Protein AF-A0AA88UQG7-F1 (afdb_monomer_lite)

InterPro domains:
  IPR001932 PPM-type phosphatase-like domain [PF00481] (31-96)
  IPR001932 PPM-type phosphatase-like domain [PS51746] (1-121)
  IPR015655 Protein phosphatase 2C [PTHR13832] (31-98)
  IPR036457 PPM-type phosphatase-like domain superfamily [G3DSA:3.60.40.10] (30-107)
  IPR036457 PPM-type phosphatase-like domain superfamily [SSF81606] (28-99)

Foldseek 3Di:
DVVVVVVVVVLVVVQVVLVVVLVVVDPQCVVVVWDWDQAPHHIAIVNPHRHQEDPPPPVCCSRHHPDDDDDDDDDDPPPDDDDDADVVDVVPDDPVRVVVCVVVPVDDDHDDDVDDPDDDD

Radius of gyration: 17.62 Å; chains: 1; bounding box: 48×28×44 Å

pLDDT: mean 70.72, std 15.0, range [25.11, 89.56]

Structure (mmCIF, N/CA/C/O backbone):
data_AF-A0AA88UQG7-F1
#
_entry.id   AF-A0AA88UQG7-F1
#
loop_
_atom_site.group_PDB
_atom_site.id
_atom_site.type_symbol
_atom_site.label_atom_id
_atom_site.label_alt_id
_atom_site.label_comp_id
_atom_site.label_asym_id
_atom_site.label_entity_id
_atom_site.label_seq_id
_atom_site.pdbx_PDB_ins_code
_atom_site.Cartn_x
_atom_site.Cartn_y
_atom_site.Cartn_z
_atom_site.occupancy
_atom_site.B_iso_or_equiv
_atom_site.auth_seq_id
_atom_site.auth_comp_id
_atom_site.auth_asym_id
_atom_site.auth_atom_id
_atom_site.pdbx_PDB_model_num
ATOM 1 N N . MET A 1 1 ? 20.282 -3.056 22.614 1.00 58.06 1 MET A N 1
ATOM 2 C CA . MET A 1 1 ? 20.825 -3.960 21.571 1.00 58.06 1 MET A CA 1
ATOM 3 C C . MET A 1 1 ? 19.717 -4.805 20.952 1.00 58.06 1 MET A C 1
ATOM 5 O O . MET A 1 1 ? 19.562 -4.736 19.743 1.00 58.06 1 MET A O 1
ATOM 9 N N . PHE A 1 2 ? 18.902 -5.490 21.764 1.00 59.22 2 PHE A N 1
ATOM 10 C CA . PHE A 1 2 ? 17.748 -6.289 21.316 1.00 59.22 2 PHE A CA 1
ATOM 11 C C . PHE A 1 2 ? 16.683 -5.500 20.535 1.00 59.22 2 PHE A C 1
ATOM 13 O O . PHE A 1 2 ? 16.431 -5.838 19.386 1.00 59.22 2 PHE A O 1
ATOM 20 N N . GLN A 1 3 ? 16.208 -4.360 21.051 1.00 53.22 3 GLN A N 1
ATOM 21 C CA . GLN A 1 3 ? 15.236 -3.511 20.334 1.00 53.22 3 GLN A CA 1
ATOM 22 C C . GLN A 1 3 ? 15.715 -3.067 18.938 1.00 53.22 3 GLN A C 1
ATOM 24 O O . GLN A 1 3 ? 14.949 -2.958 17.989 1.00 53.22 3 GLN A O 1
ATOM 29 N N . LYS A 1 4 ? 17.025 -2.833 18.786 1.00 53.72 4 LYS A N 1
ATOM 30 C CA . LYS A 1 4 ? 17.623 -2.420 17.509 1.00 53.72 4 LYS A CA 1
ATOM 31 C C . LYS A 1 4 ? 17.674 -3.571 16.497 1.00 53.72 4 LYS A C 1
ATOM 33 O O . LYS A 1 4 ? 17.688 -3.317 15.300 1.00 53.72 4 LYS A O 1
ATOM 38 N N . LEU A 1 5 ? 17.749 -4.817 16.964 1.00 56.50 5 LEU A N 1
ATOM 39 C CA . LEU A 1 5 ? 17.700 -6.015 16.124 1.00 56.50 5 LEU A CA 1
ATOM 40 C C . LEU A 1 5 ? 16.264 -6.329 15.700 1.00 56.50 5 LEU A C 1
ATOM 42 O O . LEU A 1 5 ? 16.044 -6.603 14.526 1.00 56.50 5 LEU A O 1
ATOM 46 N N . GLU A 1 6 ? 15.300 -6.200 16.609 1.00 64.69 6 GLU A N 1
ATOM 47 C CA . GLU A 1 6 ? 13.872 -6.365 16.305 1.00 64.69 6 GLU A CA 1
ATOM 48 C C . GLU A 1 6 ? 13.401 -5.362 15.249 1.00 64.69 6 GLU A C 1
ATOM 50 O O . GLU A 1 6 ? 12.893 -5.773 14.211 1.00 64.69 6 GLU A O 1
ATOM 55 N N . ASN A 1 7 ? 13.714 -4.072 15.416 1.00 59.62 7 ASN A N 1
ATOM 56 C CA . ASN A 1 7 ? 13.366 -3.047 14.425 1.00 59.62 7 ASN A CA 1
ATOM 57 C C . ASN A 1 7 ? 14.029 -3.303 13.054 1.00 59.62 7 ASN A C 1
ATOM 59 O O . ASN A 1 7 ? 13.495 -2.936 12.009 1.00 59.62 7 ASN A O 1
ATOM 63 N N . ARG A 1 8 ? 15.217 -3.929 13.026 1.00 61.16 8 ARG A N 1
ATOM 64 C CA . ARG A 1 8 ? 15.878 -4.312 11.766 1.00 61.16 8 ARG A CA 1
ATOM 65 C C . ARG A 1 8 ? 15.179 -5.483 11.087 1.00 61.16 8 ARG A C 1
ATOM 67 O O . ARG A 1 8 ? 15.079 -5.477 9.866 1.00 61.16 8 ARG A O 1
ATOM 74 N N . LEU A 1 9 ? 14.727 -6.467 11.857 1.00 64.94 9 LEU A N 1
ATOM 75 C CA . LEU A 1 9 ? 13.994 -7.617 11.335 1.00 64.94 9 LEU A CA 1
ATOM 76 C C . LEU A 1 9 ? 12.608 -7.207 10.826 1.00 64.94 9 LEU A C 1
ATOM 78 O O . LEU A 1 9 ? 12.238 -7.620 9.732 1.00 64.94 9 LEU A O 1
ATOM 82 N N . GLU A 1 10 ? 11.895 -6.336 11.549 1.00 64.88 10 GLU A N 1
ATOM 83 C CA . GLU A 1 10 ? 10.626 -5.755 11.083 1.00 64.88 10 GLU A CA 1
ATOM 84 C C . GLU A 1 10 ? 10.810 -4.980 9.770 1.00 64.88 10 GLU A C 1
ATOM 86 O O . GLU A 1 10 ? 10.031 -5.165 8.837 1.00 64.88 10 GLU A O 1
ATOM 91 N N . ASN A 1 11 ? 11.874 -4.180 9.641 1.00 66.81 11 ASN A N 1
ATOM 92 C CA . ASN A 1 11 ? 12.156 -3.457 8.398 1.00 66.81 11 ASN A CA 1
ATOM 93 C C . ASN A 1 11 ? 12.465 -4.384 7.217 1.00 66.81 11 ASN A C 1
ATOM 95 O O . ASN A 1 11 ? 11.993 -4.129 6.112 1.00 66.81 11 ASN A O 1
ATOM 99 N N . ILE A 1 12 ? 13.227 -5.459 7.435 1.00 71.69 12 ILE A N 1
ATOM 100 C CA . ILE A 1 12 ? 13.513 -6.448 6.384 1.00 71.69 12 ILE A CA 1
ATOM 101 C C . ILE A 1 12 ? 12.219 -7.148 5.964 1.00 71.69 12 ILE A C 1
ATOM 103 O O . ILE A 1 12 ? 11.908 -7.178 4.780 1.00 71.69 12 ILE A O 1
ATOM 107 N N . ALA A 1 13 ? 11.418 -7.619 6.922 1.00 70.50 13 ALA A N 1
ATOM 108 C CA . ALA A 1 13 ? 10.144 -8.270 6.633 1.00 70.50 13 ALA A CA 1
ATOM 109 C C . ALA A 1 13 ? 9.164 -7.336 5.901 1.00 70.50 13 ALA A C 1
ATOM 111 O O . ALA A 1 13 ? 8.489 -7.767 4.969 1.00 70.50 13 ALA A O 1
ATOM 112 N N . LYS A 1 14 ? 9.118 -6.047 6.268 1.00 64.50 14 LYS A N 1
ATOM 113 C CA . LYS A 1 14 ? 8.321 -5.026 5.570 1.00 64.50 14 LYS A CA 1
ATOM 114 C C . LYS A 1 14 ? 8.816 -4.825 4.136 1.00 64.50 14 LYS A C 1
ATOM 116 O O . LYS A 1 14 ? 8.006 -4.788 3.214 1.00 64.50 14 LYS A O 1
ATOM 121 N N . GLN A 1 15 ? 10.130 -4.738 3.927 1.00 66.81 15 GLN A N 1
ATOM 122 C CA . GLN A 1 15 ? 10.718 -4.597 2.592 1.00 66.81 15 GLN A CA 1
ATOM 123 C C . GLN A 1 15 ? 10.497 -5.832 1.714 1.00 66.81 15 GLN A C 1
ATOM 125 O O . GLN A 1 15 ? 10.186 -5.682 0.533 1.00 66.81 15 GLN A O 1
ATOM 130 N N . ASP A 1 16 ? 10.600 -7.030 2.282 1.00 69.44 16 ASP A N 1
ATOM 131 C CA . ASP A 1 16 ? 10.330 -8.279 1.575 1.00 69.44 16 ASP A CA 1
ATOM 132 C C . ASP A 1 16 ? 8.841 -8.419 1.257 1.00 69.44 16 ASP A C 1
ATOM 134 O O . ASP A 1 16 ? 8.495 -8.774 0.138 1.00 69.44 16 ASP A O 1
ATOM 138 N N . ALA A 1 17 ? 7.940 -8.045 2.169 1.00 65.69 17 ALA A N 1
ATOM 139 C CA . ALA A 1 17 ? 6.503 -8.032 1.898 1.00 65.69 17 ALA A CA 1
ATOM 140 C C . ALA A 1 17 ? 6.131 -7.046 0.780 1.00 65.69 17 ALA A C 1
ATOM 142 O O . ALA A 1 17 ? 5.285 -7.360 -0.053 1.00 65.69 17 ALA A O 1
ATOM 143 N N . ILE A 1 18 ? 6.781 -5.879 0.726 1.00 64.56 18 ILE A N 1
ATOM 144 C CA . ILE A 1 18 ? 6.619 -4.904 -0.359 1.00 64.56 18 ILE A CA 1
ATOM 145 C C . ILE A 1 18 ? 7.103 -5.504 -1.683 1.00 64.56 18 ILE A C 1
ATOM 147 O O . ILE A 1 18 ? 6.378 -5.475 -2.676 1.00 64.56 18 ILE A O 1
ATOM 151 N N . ARG A 1 19 ? 8.302 -6.098 -1.697 1.00 68.12 19 ARG A N 1
ATOM 152 C CA . ARG A 1 19 ? 8.855 -6.787 -2.870 1.00 68.12 19 ARG 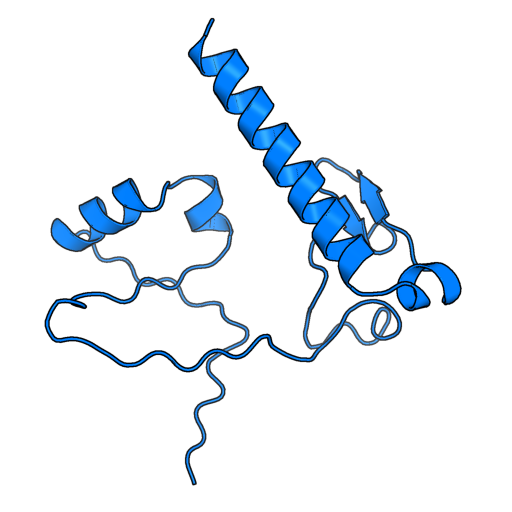A CA 1
ATOM 153 C C . ARG A 1 19 ? 7.936 -7.910 -3.350 1.00 68.12 19 ARG A C 1
ATOM 155 O O . ARG A 1 19 ? 7.636 -7.985 -4.536 1.00 68.12 19 ARG A O 1
ATOM 162 N N . GLU A 1 20 ? 7.461 -8.749 -2.442 1.00 69.12 20 GLU A N 1
ATOM 163 C CA . GLU A 1 20 ? 6.526 -9.823 -2.757 1.00 69.12 20 GLU A CA 1
ATOM 164 C C . GLU A 1 20 ? 5.177 -9.274 -3.213 1.00 69.12 20 GLU A C 1
ATOM 166 O O . GLU A 1 20 ? 4.593 -9.838 -4.123 1.00 69.12 20 GLU A O 1
ATOM 171 N N . ALA A 1 21 ? 4.682 -8.155 -2.681 1.00 64.94 21 ALA A N 1
ATOM 172 C CA . ALA A 1 21 ? 3.470 -7.519 -3.194 1.00 64.94 21 ALA A CA 1
ATOM 173 C C . ALA A 1 21 ? 3.644 -7.065 -4.654 1.00 64.94 21 ALA A C 1
ATOM 175 O O . ALA A 1 21 ? 2.750 -7.298 -5.468 1.00 64.94 21 ALA A O 1
ATOM 176 N N . TYR A 1 22 ? 4.801 -6.501 -5.019 1.00 66.81 22 TYR A N 1
ATOM 177 C CA . TYR A 1 22 ? 5.124 -6.191 -6.416 1.00 66.81 22 TYR A CA 1
ATOM 178 C C . TYR A 1 22 ? 5.170 -7.444 -7.296 1.00 66.81 22 TYR A C 1
ATOM 180 O O . TYR A 1 22 ? 4.581 -7.464 -8.371 1.00 66.81 22 TYR A O 1
ATOM 188 N N . LEU A 1 23 ? 5.825 -8.509 -6.827 1.00 65.12 23 LEU A N 1
ATOM 189 C CA . LEU A 1 23 ? 6.017 -9.745 -7.597 1.00 65.12 23 LEU A CA 1
ATOM 190 C C . LEU A 1 23 ? 4.761 -10.625 -7.665 1.00 65.12 23 LEU A C 1
ATOM 192 O O . LEU A 1 23 ? 4.539 -11.322 -8.652 1.00 65.12 23 LEU A O 1
ATOM 196 N N . LYS A 1 24 ? 3.915 -10.570 -6.636 1.00 61.72 24 LYS A N 1
ATOM 197 C CA . LYS A 1 24 ? 2.602 -11.220 -6.573 1.00 61.72 24 LYS A CA 1
ATOM 198 C C . LYS A 1 24 ? 1.615 -10.567 -7.531 1.00 61.72 24 LYS A C 1
ATOM 200 O O . LYS A 1 24 ? 0.634 -11.212 -7.891 1.00 61.72 24 LYS A O 1
ATOM 205 N N . THR A 1 25 ? 1.871 -9.317 -7.927 1.00 57.03 25 THR A N 1
ATOM 206 C CA . THR A 1 25 ? 0.967 -8.581 -8.806 1.00 57.03 25 THR A CA 1
ATOM 207 C C . THR A 1 25 ? 0.921 -9.185 -10.202 1.00 57.03 25 THR A C 1
ATOM 209 O O . THR A 1 25 ? -0.172 -9.189 -10.743 1.00 57.03 25 THR A O 1
ATOM 212 N N . ASP A 1 26 ? 1.985 -9.806 -10.743 1.00 58.94 26 ASP A N 1
ATOM 213 C CA . ASP A 1 26 ? 1.785 -10.737 -11.862 1.00 58.94 26 ASP A CA 1
ATOM 214 C C . ASP A 1 26 ? 3.036 -11.511 -12.322 1.00 58.94 26 ASP A C 1
ATOM 216 O O . ASP A 1 26 ? 4.135 -10.967 -12.419 1.00 58.94 26 ASP A O 1
ATOM 220 N N . LYS A 1 27 ? 2.858 -12.761 -12.777 1.00 62.41 27 LYS A N 1
ATOM 221 C CA . LYS A 1 27 ? 3.855 -13.380 -13.679 1.00 62.41 27 LYS A CA 1
ATOM 222 C C . LYS A 1 27 ? 3.951 -12.592 -14.990 1.00 62.41 27 LYS A C 1
ATOM 224 O O . LYS A 1 27 ? 4.999 -12.611 -15.627 1.00 62.41 27 LYS A O 1
ATOM 229 N N . GLU A 1 28 ? 2.876 -11.903 -15.371 1.00 64.62 28 GLU A N 1
ATOM 230 C CA . GLU A 1 28 ? 2.847 -10.942 -16.475 1.00 64.62 28 GLU A CA 1
ATOM 231 C C . GLU A 1 28 ? 3.720 -9.700 -16.222 1.00 64.62 28 GLU A C 1
ATOM 233 O O . GLU A 1 28 ? 4.373 -9.259 -17.158 1.00 64.62 28 GLU A O 1
ATOM 238 N N . PHE A 1 29 ? 3.872 -9.203 -14.984 1.00 75.38 29 PHE A N 1
ATOM 239 C CA . PHE A 1 29 ? 4.712 -8.038 -14.664 1.00 75.38 29 PHE A CA 1
ATOM 240 C C . PHE A 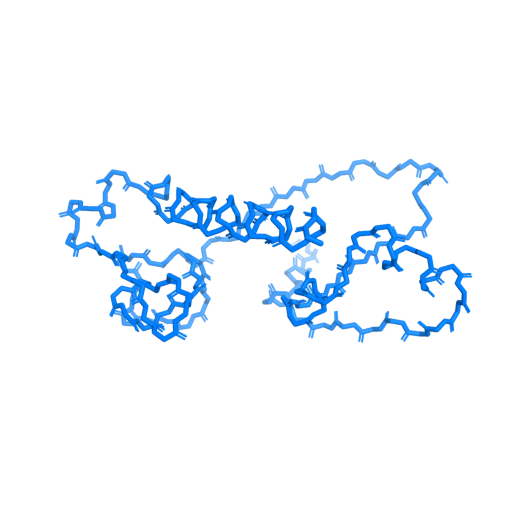1 29 ? 6.150 -8.270 -15.132 1.00 75.38 29 PHE A C 1
ATOM 242 O O . PHE A 1 29 ? 6.715 -7.458 -15.860 1.00 75.38 29 PHE A O 1
ATOM 249 N N . LEU A 1 30 ? 6.714 -9.433 -14.791 1.00 74.44 30 LEU A N 1
ATOM 250 C CA . LEU A 1 30 ? 8.055 -9.812 -15.237 1.00 74.44 30 LEU A CA 1
ATOM 251 C C . LEU A 1 30 ? 8.104 -10.125 -16.744 1.00 74.44 30 LEU A C 1
ATOM 253 O O . LEU A 1 30 ? 9.112 -9.838 -17.388 1.00 74.44 30 LEU A O 1
ATOM 257 N N . LYS A 1 31 ? 7.040 -10.691 -17.336 1.00 77.25 31 LYS A N 1
ATOM 258 C CA . LYS A 1 31 ? 6.981 -10.961 -18.789 1.00 77.25 31 LYS A CA 1
ATOM 259 C C . LYS A 1 31 ? 6.913 -9.686 -19.629 1.00 77.25 31 LYS A C 1
ATOM 261 O O . LYS A 1 31 ? 7.476 -9.660 -20.718 1.00 77.25 31 LYS A O 1
ATOM 266 N N . LEU A 1 32 ? 6.269 -8.640 -19.119 1.00 80.25 32 LEU A N 1
ATOM 267 C CA . LEU A 1 32 ? 6.175 -7.313 -19.730 1.00 80.25 32 LEU A CA 1
ATOM 268 C C . LEU A 1 32 ? 7.448 -6.475 -19.508 1.00 80.25 32 LEU A C 1
ATOM 270 O O . LEU A 1 32 ? 7.460 -5.284 -19.804 1.00 80.25 32 LEU A O 1
ATOM 274 N N . GLY A 1 33 ? 8.522 -7.070 -18.973 1.00 84.50 33 GLY A N 1
ATOM 275 C CA . GLY A 1 33 ? 9.794 -6.384 -18.725 1.00 84.50 33 GLY A CA 1
ATOM 276 C C . GLY A 1 33 ? 9.803 -5.503 -17.474 1.00 84.50 33 GLY A C 1
ATOM 277 O O . GLY A 1 33 ? 10.728 -4.709 -17.298 1.00 84.50 33 GLY A O 1
ATOM 278 N N . GLY A 1 34 ? 8.798 -5.650 -16.607 1.00 83.50 34 GLY A N 1
ATOM 279 C CA . GLY A 1 34 ? 8.720 -4.966 -15.326 1.00 83.50 34 GLY A CA 1
ATOM 280 C C . GLY A 1 34 ? 9.833 -5.405 -14.385 1.00 83.50 34 GLY A C 1
ATOM 281 O O . GLY A 1 34 ? 10.172 -6.588 -14.302 1.00 83.50 34 GLY A O 1
ATOM 282 N N . TYR A 1 35 ? 10.400 -4.459 -13.639 1.00 84.06 35 TYR A N 1
ATOM 283 C CA . TYR A 1 35 ? 11.349 -4.765 -12.572 1.00 84.06 35 TYR A CA 1
ATOM 284 C C . TYR A 1 35 ? 11.169 -3.848 -11.368 1.00 84.06 35 TYR A C 1
ATOM 286 O O . TYR A 1 35 ? 10.646 -2.735 -11.463 1.00 84.06 35 TYR A O 1
ATOM 294 N N . VAL A 1 36 ? 11.636 -4.338 -10.221 1.00 84.19 36 VAL A N 1
ATOM 295 C CA . VAL A 1 36 ? 11.739 -3.562 -8.988 1.00 84.19 36 VAL A CA 1
ATOM 296 C C . VAL A 1 36 ? 13.190 -3.460 -8.564 1.00 84.19 36 VAL A C 1
ATOM 298 O O . VAL A 1 36 ? 13.937 -4.437 -8.623 1.00 84.19 36 VAL A O 1
ATOM 301 N N . GLU A 1 37 ? 13.584 -2.280 -8.111 1.00 85.06 37 GLU A N 1
ATOM 302 C CA . GLU A 1 37 ? 14.923 -2.042 -7.587 1.00 85.06 37 GLU A CA 1
ATOM 303 C C . GLU A 1 37 ? 14.883 -1.228 -6.300 1.00 85.06 37 GLU A C 1
ATOM 305 O O . GLU A 1 37 ? 13.969 -0.435 -6.056 1.00 85.06 37 GLU A O 1
ATOM 310 N N . LEU A 1 38 ? 15.888 -1.445 -5.456 1.00 82.75 38 LEU A N 1
ATOM 311 C CA . LEU A 1 38 ? 16.076 -0.674 -4.241 1.00 82.75 38 LEU A CA 1
ATOM 312 C C . LEU A 1 38 ? 16.749 0.651 -4.609 1.00 82.75 38 LEU A C 1
ATOM 314 O O . LEU A 1 38 ? 17.957 0.694 -4.842 1.00 82.75 38 LEU A O 1
ATOM 318 N N . HIS A 1 39 ? 15.980 1.738 -4.651 1.00 77.94 39 HIS A N 1
ATOM 319 C CA . HIS A 1 39 ? 16.491 3.044 -5.062 1.00 77.94 39 HIS A CA 1
ATOM 320 C C . HIS A 1 39 ? 16.194 4.110 -4.000 1.00 77.94 39 HIS A C 1
ATOM 322 O O . HIS A 1 39 ? 15.044 4.466 -3.731 1.00 77.94 39 HIS A O 1
ATOM 328 N N . ARG A 1 40 ? 17.277 4.623 -3.391 1.00 78.94 40 ARG A N 1
ATOM 329 C CA . ARG A 1 40 ? 17.275 5.607 -2.287 1.00 78.94 40 ARG A CA 1
ATOM 330 C C . ARG A 1 40 ? 16.482 5.171 -1.045 1.00 78.94 40 ARG A C 1
ATOM 332 O O . ARG A 1 40 ? 15.917 6.012 -0.356 1.00 78.94 40 ARG A O 1
ATOM 339 N N . GLY A 1 41 ? 16.451 3.872 -0.750 1.00 80.00 41 GLY A N 1
ATOM 340 C CA . GLY A 1 41 ? 15.825 3.330 0.461 1.00 80.00 41 GLY A CA 1
ATOM 341 C C . GLY A 1 41 ? 14.686 2.346 0.182 1.00 80.00 41 GLY A C 1
ATOM 342 O O . GLY A 1 41 ? 14.839 1.187 0.554 1.00 80.00 41 GLY A O 1
ATOM 343 N N . PRO A 1 42 ? 13.567 2.758 -0.441 1.00 80.75 42 PRO A N 1
ATOM 344 C CA . PRO A 1 42 ? 12.444 1.865 -0.728 1.00 80.75 42 PRO A CA 1
ATOM 345 C C . PRO A 1 42 ? 12.605 1.104 -2.055 1.00 80.75 42 PRO A C 1
ATOM 347 O O . PRO A 1 42 ? 13.360 1.509 -2.944 1.00 80.75 42 PRO A O 1
ATOM 350 N N . TRP A 1 43 ? 11.850 0.011 -2.196 1.00 80.94 43 TRP A N 1
ATOM 351 C CA . TRP A 1 43 ? 11.652 -0.678 -3.473 1.00 80.94 43 TRP A CA 1
ATOM 352 C C . TRP A 1 43 ? 10.801 0.176 -4.407 1.00 80.94 43 TRP A C 1
ATOM 354 O O . TRP A 1 43 ? 9.764 0.699 -3.992 1.00 80.94 43 TRP A O 1
ATOM 364 N N . ARG A 1 44 ? 11.233 0.303 -5.663 1.00 83.31 44 ARG A N 1
ATOM 365 C CA . ARG A 1 44 ? 10.547 1.096 -6.683 1.00 83.31 44 ARG A CA 1
ATOM 366 C C . ARG A 1 44 ? 10.370 0.324 -7.984 1.00 83.31 44 ARG A C 1
ATOM 368 O O . ARG A 1 44 ? 11.321 -0.290 -8.466 1.00 83.31 44 ARG A O 1
ATOM 375 N N . VAL A 1 45 ? 9.184 0.418 -8.577 1.00 82.62 45 VAL A N 1
ATOM 376 C CA . VAL A 1 45 ? 8.877 -0.060 -9.934 1.00 82.62 45 VAL A CA 1
ATOM 377 C C . VAL A 1 45 ? 9.624 0.812 -10.932 1.00 82.62 45 VAL A C 1
ATOM 379 O O . VAL A 1 45 ? 9.500 2.040 -10.896 1.00 82.62 45 VAL A O 1
ATOM 382 N N . HIS A 1 46 ? 10.447 0.182 -11.774 1.00 84.50 46 HIS A N 1
ATOM 383 C CA . HIS A 1 46 ? 11.339 0.862 -12.721 1.00 84.50 46 HIS A CA 1
ATOM 384 C C . HIS A 1 46 ? 12.222 1.956 -12.080 1.00 84.50 46 HIS A C 1
ATOM 386 O O . HIS A 1 46 ? 12.609 2.914 -12.743 1.00 84.50 46 HIS A O 1
ATOM 392 N N . GLY A 1 47 ? 12.509 1.867 -10.774 1.00 85.00 47 GLY A N 1
ATOM 393 C CA . GLY A 1 47 ? 13.269 2.894 -10.045 1.00 85.00 47 GLY A CA 1
ATOM 394 C C . GLY A 1 47 ? 12.502 4.197 -9.756 1.00 85.00 47 GLY A C 1
ATOM 395 O O . GLY A 1 47 ? 13.039 5.089 -9.090 1.00 85.00 47 GLY A O 1
ATOM 396 N N . VAL A 1 48 ? 11.242 4.300 -10.196 1.00 84.94 48 VAL A N 1
ATOM 397 C CA . VAL A 1 48 ? 10.419 5.518 -10.134 1.00 84.94 48 VAL A CA 1
ATOM 398 C C . VAL A 1 48 ? 9.431 5.460 -8.971 1.00 84.94 48 VAL A C 1
ATOM 400 O O . VAL A 1 48 ? 9.554 6.229 -8.013 1.00 84.94 48 VAL A O 1
ATOM 403 N N . LEU A 1 49 ? 8.477 4.528 -9.014 1.00 82.12 49 LEU A N 1
ATOM 404 C CA . LEU A 1 49 ? 7.299 4.549 -8.145 1.00 82.12 49 LEU A CA 1
ATOM 405 C C . LEU A 1 49 ? 7.426 3.554 -6.988 1.00 82.12 49 LEU A C 1
ATOM 407 O O . LEU A 1 49 ? 7.718 2.386 -7.214 1.00 82.12 49 LEU A O 1
ATOM 411 N N . SER A 1 50 ? 7.196 4.005 -5.753 1.00 82.25 50 SER A N 1
ATOM 412 C CA . SER A 1 50 ? 7.280 3.182 -4.534 1.00 82.25 50 SER A CA 1
ATOM 413 C C . SER A 1 50 ? 5.946 2.557 -4.108 1.00 82.25 50 SER A C 1
ATOM 415 O O . SER A 1 50 ? 5.815 2.136 -2.960 1.00 82.25 50 SER A O 1
ATOM 417 N N . VAL A 1 51 ? 4.992 2.436 -5.037 1.00 79.56 51 VAL A N 1
ATOM 418 C CA . VAL A 1 51 ? 3.739 1.682 -4.872 1.00 79.56 51 VAL A CA 1
ATOM 419 C C . VAL A 1 51 ? 3.484 0.775 -6.080 1.00 79.56 51 VAL A C 1
ATOM 421 O O . VAL A 1 51 ? 3.919 1.076 -7.191 1.00 79.56 51 VAL A O 1
ATOM 424 N N . SER A 1 52 ? 2.783 -0.348 -5.876 1.00 73.88 52 SER A N 1
ATOM 425 C CA . SER A 1 52 ? 2.410 -1.297 -6.947 1.00 73.88 52 SER A CA 1
ATOM 426 C C . SER A 1 52 ? 1.100 -0.941 -7.648 1.00 73.88 52 SER A C 1
ATOM 428 O O . SER A 1 52 ? 0.762 -1.525 -8.679 1.00 73.88 52 SER A O 1
ATOM 430 N N . ARG A 1 53 ? 0.354 0.013 -7.084 1.00 77.38 53 ARG A N 1
ATOM 431 C CA . ARG A 1 53 ? -0.925 0.496 -7.598 1.00 77.38 53 ARG A CA 1
ATOM 432 C C . ARG A 1 53 ? -0.995 2.006 -7.480 1.00 77.38 53 ARG A C 1
A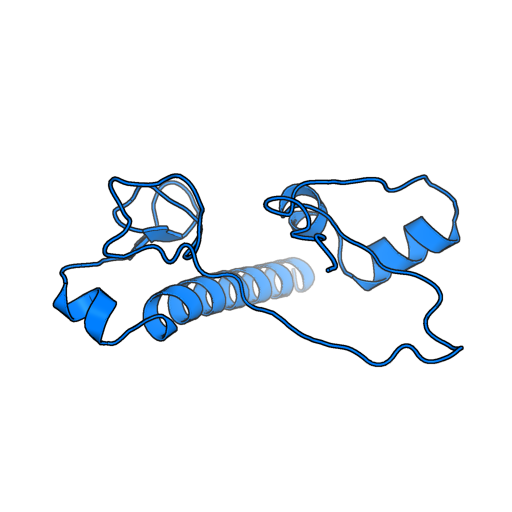TOM 434 O O . ARG A 1 53 ? -0.541 2.552 -6.480 1.00 77.38 53 ARG A O 1
ATOM 441 N N . SER A 1 54 ? -1.554 2.657 -8.490 1.00 81.12 54 SER A N 1
ATOM 442 C CA . SER A 1 54 ? -1.716 4.109 -8.526 1.00 81.12 54 SER A CA 1
ATOM 443 C C . SER A 1 54 ? -2.694 4.519 -9.627 1.00 81.12 54 SER A C 1
ATOM 445 O O . SER A 1 54 ? -2.841 3.828 -10.637 1.00 81.12 54 SER A O 1
ATOM 447 N N . ILE A 1 55 ? -3.339 5.673 -9.460 1.00 82.31 55 ILE A N 1
ATOM 448 C CA . ILE A 1 55 ? -4.132 6.319 -10.511 1.00 82.31 55 ILE A CA 1
ATOM 449 C C . ILE A 1 55 ? -3.334 7.507 -11.047 1.00 82.31 55 ILE A C 1
ATOM 451 O O . ILE A 1 55 ? -2.814 8.318 -10.293 1.00 82.31 55 ILE A O 1
ATOM 455 N N . GLY A 1 56 ? -3.279 7.635 -12.374 1.00 80.81 56 GLY A N 1
ATOM 456 C CA . GLY A 1 56 ? -2.654 8.778 -13.052 1.00 80.81 56 GLY A CA 1
ATOM 457 C C . GLY A 1 56 ? -1.252 8.516 -13.606 1.00 80.81 56 GLY A C 1
ATOM 458 O O . GLY A 1 56 ? -0.846 9.210 -14.536 1.00 80.81 56 GLY A O 1
ATOM 459 N N . ASP A 1 57 ? -0.558 7.464 -13.160 1.00 83.00 57 ASP A N 1
ATOM 460 C CA . ASP A 1 57 ? 0.776 7.076 -13.651 1.00 83.00 57 ASP A CA 1
ATOM 461 C C . ASP A 1 57 ? 0.730 6.386 -15.025 1.00 83.00 57 ASP A C 1
ATOM 463 O O . ASP A 1 57 ? 1.128 5.237 -15.201 1.00 83.00 57 ASP A O 1
ATOM 467 N N . ALA A 1 58 ? 0.234 7.104 -16.037 1.00 84.62 58 ALA A N 1
ATOM 468 C CA . ALA A 1 58 ? 0.001 6.589 -17.389 1.00 84.62 58 ALA A CA 1
ATOM 469 C C . ALA A 1 58 ? 1.239 5.925 -18.017 1.00 84.62 58 ALA A C 1
ATOM 471 O O . ALA A 1 58 ? 1.109 4.925 -18.715 1.00 84.62 58 ALA A O 1
ATOM 472 N N . HIS A 1 59 ? 2.430 6.458 -17.734 1.00 84.50 59 HIS A N 1
ATOM 473 C CA . HIS A 1 59 ? 3.711 5.956 -18.234 1.00 84.50 59 HIS A CA 1
ATOM 474 C C . HIS A 1 59 ? 4.157 4.619 -17.612 1.00 84.50 59 HIS A C 1
ATOM 476 O O . HIS A 1 59 ? 5.108 4.023 -18.107 1.00 84.50 59 HIS A O 1
ATOM 482 N N . LEU A 1 60 ? 3.489 4.154 -16.549 1.00 82.69 60 LEU A N 1
ATOM 483 C CA . LEU A 1 60 ? 3.769 2.886 -15.868 1.00 82.69 60 LEU A CA 1
ATOM 484 C C . LEU A 1 60 ? 2.562 1.937 -15.854 1.00 82.69 60 LEU A C 1
ATOM 486 O O . LEU A 1 60 ? 2.605 0.923 -15.163 1.00 82.69 60 LEU A O 1
ATOM 490 N N . LYS A 1 61 ? 1.487 2.233 -16.598 1.00 81.31 61 LYS A N 1
ATOM 491 C CA . LYS A 1 61 ? 0.229 1.460 -16.549 1.00 81.31 61 LYS A CA 1
ATOM 492 C C . LYS A 1 61 ? 0.359 -0.010 -16.941 1.00 81.31 61 LYS A C 1
ATOM 494 O O . LYS A 1 61 ? -0.473 -0.805 -16.520 1.00 81.31 61 LYS A O 1
ATOM 499 N N . ASP A 1 62 ? 1.394 -0.370 -17.692 1.00 81.44 62 ASP A N 1
ATOM 500 C CA . ASP A 1 62 ? 1.676 -1.767 -18.039 1.00 81.44 62 ASP A CA 1
ATOM 501 C C . ASP A 1 62 ? 2.160 -2.587 -16.825 1.00 81.44 62 ASP A C 1
ATOM 503 O O . ASP A 1 62 ? 2.120 -3.815 -16.845 1.00 81.44 62 ASP A O 1
ATOM 507 N N . TRP A 1 63 ? 2.593 -1.916 -15.750 1.00 77.69 63 TRP A N 1
ATOM 508 C CA . TRP A 1 63 ? 3.193 -2.537 -14.563 1.00 77.69 63 TRP A CA 1
ATOM 509 C C . TRP A 1 63 ? 2.562 -2.098 -13.235 1.00 77.69 63 TRP A C 1
ATOM 511 O O . TRP A 1 63 ? 2.765 -2.754 -12.214 1.00 77.69 63 TRP A O 1
ATOM 521 N N . VAL A 1 64 ? 1.822 -0.988 -13.232 1.00 77.44 64 VAL A N 1
ATOM 522 C CA . VAL A 1 64 ? 1.170 -0.396 -12.061 1.00 77.44 64 VAL A CA 1
ATOM 523 C C . VAL A 1 64 ? -0.335 -0.428 -12.280 1.00 77.44 64 VAL A C 1
ATOM 525 O O . VAL A 1 64 ? -0.859 0.204 -13.198 1.00 77.44 64 VAL A O 1
ATOM 528 N N . LEU A 1 65 ? -1.042 -1.158 -11.418 1.00 77.00 65 LEU A N 1
ATOM 529 C CA . LEU A 1 65 ? -2.489 -1.317 -11.544 1.00 77.00 65 LEU A CA 1
ATOM 530 C C . LEU A 1 65 ? -3.220 -0.068 -11.042 1.00 77.00 65 LEU A C 1
ATOM 532 O O . LEU A 1 65 ? -2.904 0.463 -9.981 1.00 77.00 65 LEU A O 1
ATOM 536 N N . ALA A 1 66 ? -4.254 0.353 -11.766 1.00 79.62 66 ALA A N 1
ATOM 537 C CA . ALA A 1 66 ? -5.160 1.416 -11.319 1.00 79.62 66 ALA A CA 1
ATOM 538 C C . ALA A 1 66 ? -6.387 0.875 -10.562 1.00 79.62 66 ALA A C 1
ATOM 540 O O . ALA A 1 66 ? -7.180 1.646 -10.028 1.00 79.62 66 ALA A O 1
ATOM 541 N N . GLU A 1 67 ? -6.565 -0.446 -10.541 1.00 77.06 67 GLU A N 1
ATOM 542 C CA . GLU A 1 67 ? -7.715 -1.097 -9.919 1.00 77.06 67 GLU A CA 1
ATOM 543 C C . GLU A 1 67 ? -7.551 -1.159 -8.389 1.00 77.06 67 GLU A C 1
ATOM 545 O O . GLU A 1 67 ? -6.518 -1.640 -7.902 1.00 77.06 67 GLU A O 1
ATOM 550 N N . PRO A 1 68 ? -8.547 -0.712 -7.605 1.00 76.69 68 PRO A N 1
ATOM 551 C CA . PRO A 1 68 ? -8.488 -0.780 -6.147 1.00 76.69 68 PRO A CA 1
ATOM 552 C C . PRO A 1 68 ? -8.695 -2.214 -5.628 1.00 76.69 68 PRO A C 1
ATOM 554 O O . PRO A 1 68 ? -9.387 -3.020 -6.249 1.00 76.69 68 PRO A O 1
ATOM 557 N N . ASP A 1 69 ? -8.137 -2.531 -4.454 1.00 74.50 69 ASP A N 1
ATOM 558 C CA . ASP A 1 69 ? -8.576 -3.697 -3.667 1.00 74.50 69 ASP A CA 1
ATOM 559 C C . ASP A 1 69 ? -9.810 -3.289 -2.852 1.00 74.50 69 ASP A C 1
ATOM 561 O O . ASP A 1 69 ? -9.760 -2.322 -2.093 1.00 74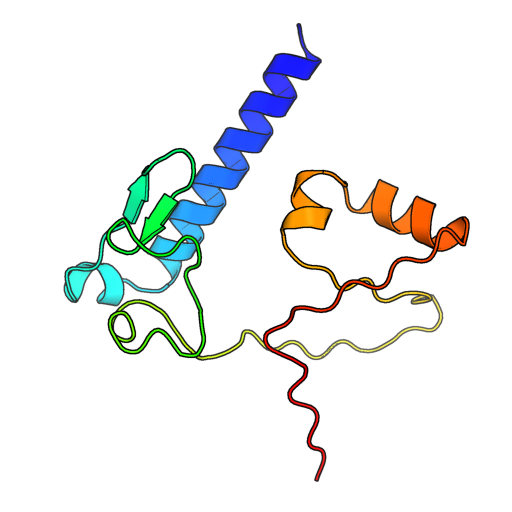.50 69 ASP A O 1
ATOM 565 N N . THR A 1 70 ? -10.926 -3.998 -3.022 1.00 77.19 70 THR A N 1
ATOM 566 C CA . THR A 1 70 ? -12.207 -3.646 -2.391 1.00 77.19 70 THR A CA 1
ATOM 567 C C . THR A 1 70 ? -12.628 -4.739 -1.421 1.00 77.19 70 THR A C 1
ATOM 569 O O . THR A 1 70 ? -12.617 -5.922 -1.758 1.00 77.19 70 THR A O 1
ATOM 572 N N . ARG A 1 71 ? -13.048 -4.351 -0.212 1.00 77.12 71 ARG A N 1
ATOM 573 C CA . ARG A 1 71 ? -13.582 -5.274 0.798 1.00 77.12 71 ARG A CA 1
ATOM 574 C C . ARG A 1 71 ? -14.872 -4.730 1.378 1.00 77.12 71 ARG A C 1
ATOM 576 O O . ARG A 1 71 ? -14.977 -3.543 1.662 1.00 77.12 71 ARG A O 1
ATOM 583 N N . ILE A 1 72 ? -15.829 -5.626 1.587 1.00 82.81 72 ILE A N 1
ATOM 584 C CA . ILE A 1 72 ? -17.080 -5.328 2.279 1.00 82.81 72 ILE A CA 1
ATOM 585 C C . ILE A 1 72 ? -17.001 -5.994 3.646 1.00 82.81 72 ILE A C 1
ATOM 587 O O . ILE A 1 72 ? -16.769 -7.200 3.738 1.00 82.81 72 ILE A O 1
ATOM 591 N N . LEU A 1 73 ? -17.171 -5.202 4.700 1.00 82.62 73 LEU A N 1
ATOM 592 C CA . LEU A 1 73 ? -17.118 -5.662 6.082 1.00 82.62 73 LEU A CA 1
ATOM 593 C C . LEU A 1 73 ? -18.476 -5.415 6.738 1.00 82.62 73 LEU A C 1
ATOM 595 O O . LEU A 1 73 ? -19.046 -4.332 6.605 1.00 82.62 73 LEU A O 1
ATOM 599 N N . ALA A 1 74 ? -18.997 -6.425 7.433 1.00 86.44 74 ALA A N 1
ATOM 600 C CA . ALA A 1 74 ? -20.189 -6.264 8.253 1.00 86.44 74 ALA A CA 1
ATOM 601 C C . ALA A 1 74 ? -19.805 -5.551 9.553 1.00 86.44 74 ALA A C 1
ATOM 603 O O . ALA A 1 74 ? -18.938 -6.029 10.283 1.00 86.44 74 ALA A O 1
ATOM 604 N N . LEU A 1 75 ? -20.450 -4.417 9.826 1.00 84.88 75 LEU A N 1
ATOM 605 C CA . LEU A 1 75 ? -20.241 -3.679 11.066 1.00 84.88 75 LEU A CA 1
ATOM 606 C C . LEU A 1 75 ? -20.918 -4.414 12.221 1.00 84.88 75 LEU A C 1
ATOM 608 O O . LEU A 1 75 ? -22.093 -4.779 12.133 1.00 84.88 75 LEU A O 1
ATOM 612 N N . THR A 1 76 ? -20.177 -4.605 13.304 1.00 88.81 76 THR A N 1
ATOM 613 C CA . THR A 1 76 ? -20.696 -5.132 14.564 1.00 88.81 76 THR A CA 1
ATOM 614 C C . THR A 1 76 ? -20.734 -4.015 15.616 1.00 88.81 76 THR A C 1
ATOM 616 O O . THR A 1 76 ? -19.990 -3.042 15.493 1.00 88.81 76 THR A O 1
ATOM 619 N N . PRO A 1 77 ? -21.608 -4.091 16.640 1.00 89.56 77 PRO A N 1
ATOM 620 C CA . PRO A 1 77 ? -21.741 -3.023 17.640 1.00 89.56 77 PRO A CA 1
ATOM 621 C C . PRO A 1 77 ? -20.467 -2.705 18.444 1.00 89.56 77 PRO A C 1
ATOM 623 O O . PRO A 1 77 ? -20.395 -1.647 19.052 1.00 89.56 77 PRO A O 1
ATOM 626 N N . ASP A 1 78 ? -19.486 -3.608 18.463 1.00 86.69 78 ASP A N 1
ATOM 627 C CA . ASP A 1 78 ? -18.163 -3.448 19.081 1.00 86.69 78 ASP A CA 1
ATOM 628 C C . ASP A 1 78 ? -17.145 -2.701 18.195 1.00 86.69 78 ASP A C 1
ATOM 630 O O . ASP A 1 78 ? -16.038 -2.402 18.641 1.00 86.69 78 ASP A O 1
ATOM 634 N N . MET A 1 79 ? -17.497 -2.371 16.948 1.00 81.81 79 MET A N 1
ATOM 635 C CA . MET A 1 79 ? -16.669 -1.539 16.073 1.00 81.81 79 MET A CA 1
ATOM 636 C C . MET A 1 79 ? -16.961 -0.055 16.314 1.00 81.81 79 MET A C 1
ATOM 638 O O . MET A 1 79 ? -17.909 0.503 15.766 1.00 81.81 79 MET A O 1
ATOM 642 N N . GLU A 1 80 ? -16.126 0.592 17.123 1.00 81.12 80 GLU A N 1
ATOM 643 C CA . GLU A 1 80 ? -16.329 1.992 17.526 1.00 81.12 80 GLU A CA 1
ATOM 644 C C . GLU A 1 80 ? -15.646 3.008 16.595 1.00 81.12 80 GLU A C 1
ATOM 646 O O . GLU A 1 80 ? -16.133 4.127 16.430 1.00 81.12 80 GLU A O 1
ATOM 651 N N . TYR A 1 81 ? -14.532 2.624 15.962 1.00 78.56 81 TYR A N 1
ATOM 652 C CA . TYR A 1 81 ? -13.681 3.543 15.205 1.00 78.56 81 TYR A CA 1
ATOM 653 C C . TYR A 1 81 ? -13.196 2.935 13.888 1.00 78.56 81 TYR A C 1
ATOM 655 O O . TYR A 1 81 ? -12.853 1.755 13.813 1.00 78.56 81 TYR A O 1
ATOM 663 N N . LEU A 1 82 ? -13.093 3.782 12.863 1.00 79.00 82 LEU A N 1
ATOM 664 C CA . LEU A 1 82 ? -12.389 3.496 11.618 1.00 79.00 82 LEU A CA 1
ATOM 665 C C . LEU A 1 82 ? -11.239 4.493 11.481 1.00 79.00 82 LEU A C 1
ATOM 667 O O . LEU A 1 82 ? -11.472 5.699 11.421 1.00 79.00 82 LEU A O 1
ATOM 671 N N . ILE A 1 83 ? -10.007 3.987 11.421 1.00 78.62 83 ILE A N 1
ATOM 672 C CA . ILE A 1 83 ? -8.817 4.815 11.223 1.00 78.62 83 ILE A CA 1
ATOM 673 C C . ILE A 1 83 ? -8.331 4.635 9.789 1.00 78.62 83 ILE A C 1
ATOM 675 O O . ILE A 1 83 ? -7.988 3.531 9.370 1.00 78.62 83 ILE A O 1
ATOM 679 N N . LEU A 1 84 ? -8.289 5.743 9.055 1.00 78.19 84 LEU A N 1
ATOM 680 C CA . LEU A 1 84 ? -7.718 5.849 7.718 1.00 78.19 84 LEU A CA 1
ATOM 681 C C . LEU A 1 84 ? -6.604 6.891 7.780 1.00 78.19 84 LEU A C 1
ATOM 683 O O . LEU A 1 84 ? -6.767 7.926 8.424 1.00 78.19 84 LEU A O 1
ATOM 687 N N . ALA A 1 85 ? -5.465 6.590 7.166 1.00 76.69 85 ALA A N 1
ATOM 688 C CA . ALA A 1 85 ? -4.337 7.507 7.080 1.00 76.69 85 ALA A CA 1
ATOM 689 C C . ALA A 1 85 ? -3.380 7.083 5.963 1.00 76.69 85 ALA A C 1
ATOM 691 O O . ALA A 1 85 ? -3.369 5.914 5.566 1.00 76.69 85 ALA A O 1
ATOM 692 N N . SER A 1 86 ? -2.558 8.026 5.507 1.00 77.62 86 SER A N 1
ATOM 693 C CA . SER A 1 86 ? -1.446 7.764 4.596 1.00 77.62 86 SER A CA 1
ATOM 694 C C . SER A 1 86 ? -0.291 7.035 5.294 1.00 77.62 86 SER A C 1
ATOM 696 O O . SER A 1 86 ? -0.216 6.956 6.525 1.00 77.62 86 SER A O 1
ATOM 698 N N . ASP A 1 87 ? 0.631 6.505 4.492 1.00 75.50 87 ASP A N 1
ATOM 699 C CA . ASP A 1 87 ? 1.856 5.833 4.939 1.00 75.50 87 ASP A CA 1
ATOM 700 C C . ASP A 1 87 ? 2.680 6.661 5.936 1.00 75.50 87 ASP A C 1
ATOM 702 O O . ASP A 1 87 ? 3.182 6.094 6.903 1.00 75.50 87 ASP A O 1
ATOM 706 N N . GLY A 1 88 ? 2.722 7.988 5.791 1.00 75.88 88 GLY A N 1
ATOM 707 C CA . GLY A 1 88 ? 3.431 8.878 6.713 1.00 75.88 88 GLY A CA 1
ATOM 708 C C . GLY A 1 88 ? 3.004 8.754 8.184 1.00 75.88 88 GLY A C 1
ATOM 709 O O . GLY A 1 88 ? 3.830 8.947 9.073 1.00 75.88 88 GLY A O 1
ATOM 710 N N . LEU A 1 89 ? 1.746 8.387 8.475 1.00 78.75 89 LEU A N 1
ATOM 711 C CA . LEU A 1 89 ? 1.340 8.061 9.849 1.00 78.75 89 LEU A CA 1
ATOM 712 C C . LEU A 1 89 ? 1.825 6.663 10.253 1.00 78.75 89 LEU A C 1
ATOM 714 O O . LEU A 1 89 ? 2.373 6.478 11.339 1.00 78.75 89 LEU A O 1
ATOM 718 N N . TRP A 1 90 ? 1.592 5.675 9.390 1.00 78.69 90 TRP A N 1
ATOM 719 C CA . TRP A 1 90 ? 1.825 4.256 9.679 1.00 78.69 90 TRP A CA 1
ATOM 720 C C . TRP A 1 90 ? 3.306 3.866 9.712 1.00 78.69 90 TRP A C 1
ATOM 722 O O . TRP A 1 90 ? 3.656 2.794 10.205 1.00 78.69 90 TRP A O 1
ATOM 732 N N . GLU A 1 91 ? 4.190 4.712 9.191 1.00 75.12 91 GLU A N 1
ATOM 733 C CA . GLU A 1 91 ? 5.637 4.565 9.344 1.00 75.12 91 GLU A CA 1
ATOM 734 C C . GLU A 1 91 ? 6.109 4.864 10.769 1.00 75.12 91 GLU A C 1
ATOM 736 O O . GLU A 1 91 ? 7.030 4.207 11.254 1.00 75.12 91 GLU A O 1
ATOM 741 N N . GLU A 1 92 ? 5.434 5.780 11.461 1.00 79.62 92 GLU A N 1
ATOM 742 C CA . GLU A 1 92 ? 5.825 6.254 12.792 1.00 79.62 92 GLU A CA 1
ATOM 743 C C . GLU A 1 92 ? 4.957 5.665 13.916 1.00 79.62 92 GLU A C 1
ATOM 745 O O . GLU A 1 92 ? 5.338 5.680 15.090 1.00 79.62 92 GLU A O 1
ATOM 750 N N . VAL A 1 93 ? 3.766 5.154 13.585 1.00 79.12 93 VAL A N 1
ATOM 751 C CA . VAL A 1 93 ? 2.748 4.767 14.567 1.00 79.12 93 VAL A CA 1
ATOM 752 C C . VAL A 1 93 ? 2.263 3.340 14.325 1.00 79.12 93 VAL A C 1
ATOM 754 O O . VAL A 1 93 ? 1.725 3.016 13.269 1.00 79.12 93 VAL A O 1
ATOM 757 N N . ARG A 1 94 ? 2.395 2.483 15.348 1.00 80.25 94 ARG A N 1
ATOM 758 C CA . ARG A 1 94 ? 1.794 1.137 15.352 1.00 80.25 94 ARG A CA 1
ATOM 759 C C . ARG A 1 94 ? 0.276 1.218 15.528 1.00 80.25 94 ARG A C 1
ATOM 761 O O . ARG A 1 94 ? -0.219 2.136 16.183 1.00 80.25 94 ARG A O 1
ATOM 768 N N . ASN A 1 95 ? -0.446 0.217 15.029 1.00 80.19 95 ASN A N 1
ATOM 769 C CA . ASN A 1 95 ? -1.912 0.161 15.072 1.00 80.19 95 ASN A CA 1
ATOM 770 C C . ASN A 1 95 ? -2.483 0.383 16.484 1.00 80.19 95 ASN A C 1
ATOM 772 O O . ASN A 1 95 ? -3.441 1.131 16.655 1.00 80.19 95 ASN A O 1
ATOM 776 N N . GLU A 1 96 ? -1.870 -0.210 17.510 1.00 80.75 96 GLU A N 1
ATOM 777 C CA . GLU A 1 96 ? -2.321 -0.090 18.900 1.00 80.75 96 GLU A CA 1
ATOM 778 C C . GLU A 1 96 ? -2.137 1.335 19.433 1.00 80.75 96 GLU A C 1
ATOM 780 O O . GLU A 1 96 ? -2.980 1.850 20.163 1.00 80.75 96 GLU A O 1
ATOM 785 N N . ILE A 1 97 ? -1.046 1.996 19.039 1.00 79.38 97 ILE A N 1
ATOM 786 C CA . ILE A 1 97 ? -0.766 3.383 19.426 1.00 79.38 97 ILE A CA 1
ATOM 787 C C . ILE A 1 97 ? -1.734 4.329 18.711 1.00 79.38 97 ILE A C 1
ATOM 789 O O . ILE A 1 97 ? -2.206 5.286 19.323 1.00 79.38 97 ILE A O 1
ATOM 793 N N . ALA A 1 98 ? -2.060 4.061 17.444 1.00 77.81 98 ALA A N 1
ATOM 794 C CA . ALA A 1 98 ? -3.054 4.835 16.705 1.00 77.81 98 ALA A CA 1
ATOM 795 C C . ALA A 1 98 ? -4.438 4.749 17.372 1.00 77.81 98 ALA A C 1
ATOM 797 O O . ALA A 1 98 ? -5.081 5.779 17.581 1.00 77.81 98 ALA A O 1
ATOM 798 N N . LEU A 1 99 ? -4.852 3.548 17.791 1.00 79.25 99 LEU A N 1
ATOM 799 C CA . LEU A 1 99 ? -6.085 3.340 18.557 1.00 79.25 99 LEU A CA 1
ATOM 800 C C . LEU A 1 99 ? -6.061 4.090 19.895 1.00 79.25 99 LEU A C 1
ATOM 802 O O . LEU A 1 99 ? -7.006 4.808 20.208 1.00 79.25 99 LEU A O 1
ATOM 806 N N . LEU A 1 100 ? -4.967 3.992 20.658 1.00 77.12 100 LEU A N 1
ATOM 807 C CA . LEU A 1 100 ? -4.824 4.704 21.933 1.00 77.12 100 LEU A CA 1
ATOM 808 C C . LEU A 1 100 ? -4.922 6.226 21.769 1.00 77.12 100 LEU A C 1
ATOM 810 O O . LEU A 1 100 ? -5.595 6.877 22.561 1.00 77.12 100 LEU A O 1
ATOM 814 N N . LYS A 1 101 ? -4.299 6.802 20.734 1.00 74.69 101 LYS A N 1
ATOM 815 C CA . LYS A 1 101 ? -4.396 8.244 20.445 1.00 74.69 101 LYS A CA 1
ATOM 816 C C . LYS A 1 101 ? -5.822 8.672 20.099 1.00 74.69 101 LYS A C 1
ATOM 818 O O . LYS A 1 101 ? -6.273 9.713 20.571 1.00 74.69 101 LYS A O 1
ATOM 823 N N . CYS A 1 102 ? -6.539 7.849 19.333 1.00 74.31 102 CYS A N 1
ATOM 824 C CA . CYS A 1 102 ? -7.943 8.086 19.004 1.00 74.31 102 CYS A CA 1
ATOM 825 C C . CYS A 1 102 ? -8.822 8.102 20.268 1.00 74.31 102 CYS A C 1
ATOM 827 O O . CYS A 1 102 ? -9.599 9.034 20.465 1.00 74.31 102 CYS A O 1
ATOM 829 N N . LEU A 1 103 ? -8.614 7.145 21.181 1.00 76.19 103 LEU A N 1
ATOM 830 C CA . LEU A 1 103 ? -9.321 7.070 22.467 1.00 76.19 103 LEU A CA 1
ATOM 831 C C . LEU A 1 103 ? -9.016 8.252 23.407 1.00 76.19 103 LEU A C 1
ATOM 833 O O . LEU A 1 103 ? -9.820 8.567 24.283 1.00 76.19 103 LEU A O 1
ATOM 837 N N . LEU A 1 104 ? -7.869 8.917 23.237 1.00 75.56 104 LEU A N 1
ATOM 838 C CA . LEU A 1 104 ? -7.441 10.062 24.049 1.00 75.56 104 LEU A CA 1
ATOM 839 C C . LEU A 1 104 ? -7.885 11.430 23.486 1.00 75.56 104 LEU A C 1
ATOM 841 O O . LEU A 1 104 ? -7.508 12.458 24.045 1.00 75.56 104 LEU A O 1
ATOM 845 N N . ASN A 1 105 ? -8.716 11.465 22.434 1.00 62.03 105 ASN A N 1
ATOM 846 C CA . ASN A 1 105 ? -9.220 12.684 21.773 1.00 62.03 105 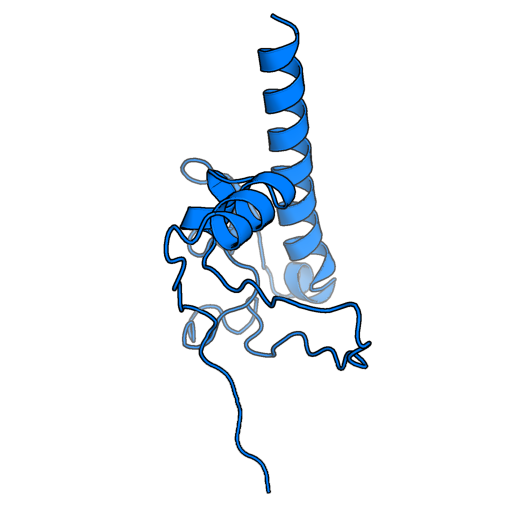ASN A CA 1
ATOM 847 C C . ASN A 1 105 ? -8.135 13.617 21.194 1.00 62.03 105 ASN A C 1
ATOM 849 O O . ASN A 1 105 ? -8.407 14.784 20.894 1.00 62.03 105 ASN A O 1
ATOM 853 N N . GLU A 1 106 ? -6.914 13.125 20.971 1.00 59.03 106 GLU A N 1
ATOM 854 C CA . GLU A 1 106 ? -5.932 13.833 20.149 1.00 59.03 106 GLU A CA 1
ATOM 855 C C . GLU A 1 106 ? -6.330 13.645 18.679 1.00 59.03 106 GLU A C 1
ATOM 857 O O . GLU A 1 106 ? -5.968 12.662 18.039 1.00 59.03 106 GLU A O 1
ATOM 862 N N . THR A 1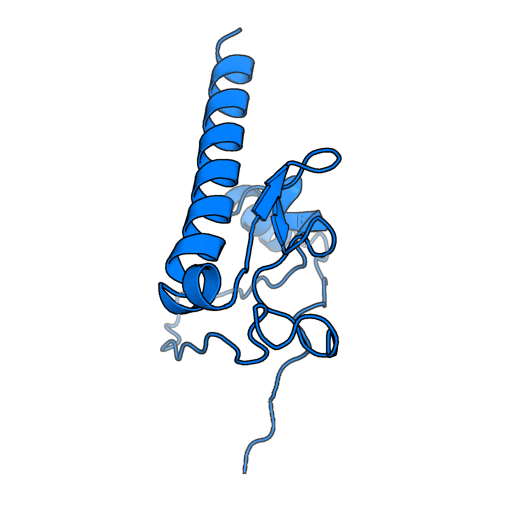 107 ? -7.181 14.553 18.190 1.00 48.62 107 THR A N 1
ATOM 863 C CA . THR A 1 107 ? -7.782 14.571 16.844 1.00 48.62 107 THR A CA 1
ATOM 864 C C . THR A 1 107 ? -6.868 13.981 15.762 1.00 48.62 107 THR A C 1
ATOM 866 O O . THR A 1 107 ? -5.851 14.578 15.410 1.00 48.62 107 THR A O 1
ATOM 869 N N . LEU A 1 108 ? -7.263 12.841 15.189 1.00 48.12 108 LEU A N 1
ATOM 870 C CA . LEU A 1 108 ? -6.610 12.245 14.026 1.00 48.12 108 LEU A CA 1
ATOM 871 C C . LEU A 1 108 ? -7.559 12.332 12.827 1.00 48.12 108 LEU A C 1
ATOM 873 O O . LEU A 1 108 ? -8.518 11.572 12.723 1.00 48.12 108 LEU A O 1
ATOM 877 N N . VAL A 1 109 ? -7.283 13.266 11.921 1.00 47.00 109 VAL A N 1
ATOM 878 C CA . VAL A 1 109 ? -7.869 13.302 10.576 1.00 47.00 109 VAL A CA 1
ATOM 879 C C . VAL A 1 109 ? -6.706 13.249 9.602 1.00 47.00 109 VAL A C 1
ATOM 881 O O . VAL A 1 109 ? -5.907 14.182 9.554 1.00 47.00 109 VAL A O 1
ATOM 884 N N . ILE A 1 110 ? -6.596 12.160 8.844 1.00 38.47 110 ILE A N 1
ATOM 885 C CA . ILE A 1 110 ? -5.633 12.039 7.749 1.00 38.47 110 ILE A CA 1
ATOM 886 C C . ILE A 1 110 ? -6.375 11.433 6.560 1.00 38.47 110 ILE A C 1
ATOM 888 O O . ILE A 1 110 ? -6.770 10.272 6.584 1.00 38.47 110 ILE A O 1
ATOM 892 N N . ALA A 1 111 ? -6.586 12.246 5.530 1.00 38.47 111 ALA A N 1
ATOM 893 C CA . ALA A 1 111 ? -7.073 11.800 4.238 1.00 38.47 111 ALA A CA 1
ATOM 894 C C . ALA A 1 111 ? -5.893 11.739 3.266 1.00 38.47 111 ALA A C 1
ATOM 896 O O . ALA A 1 111 ? -5.241 12.752 3.029 1.00 38.47 111 ALA A O 1
ATOM 897 N N . ASP A 1 112 ? -5.643 10.545 2.741 1.00 30.52 112 ASP A N 1
ATOM 898 C CA . ASP A 1 112 ? -5.333 10.314 1.332 1.00 30.52 112 ASP A CA 1
ATOM 899 C C . ASP A 1 112 ? -5.660 8.833 1.068 1.00 30.52 112 ASP A C 1
ATOM 901 O O . ASP A 1 112 ? -5.056 7.952 1.682 1.00 30.52 112 ASP A O 1
ATOM 905 N N . ILE A 1 113 ? -6.689 8.539 0.265 1.00 49.88 113 ILE A N 1
ATOM 906 C CA . ILE A 1 113 ? -7.060 7.153 -0.100 1.00 49.88 113 ILE A CA 1
ATOM 907 C C . ILE A 1 113 ? -6.737 6.828 -1.565 1.00 49.88 113 ILE A C 1
ATOM 909 O O . ILE A 1 113 ? -6.740 5.656 -1.921 1.00 49.88 113 ILE A O 1
ATOM 913 N N . LEU A 1 114 ? -6.439 7.813 -2.421 1.00 39.28 114 LEU A N 1
ATOM 914 C CA . LEU A 1 114 ? -7.166 7.897 -3.697 1.00 39.28 114 LEU A CA 1
ATOM 915 C C . LEU A 1 114 ? -8.677 7.909 -3.432 1.00 39.28 114 LEU A C 1
ATOM 917 O O . LEU A 1 114 ? -9.383 6.977 -3.796 1.00 39.28 114 LEU A O 1
ATOM 921 N N . ASP A 1 115 ? -9.110 8.920 -2.674 1.00 33.78 115 ASP A N 1
ATOM 922 C CA . ASP A 1 115 ? -10.476 9.281 -2.279 1.00 33.78 115 ASP A CA 1
ATOM 923 C C . ASP A 1 115 ? -11.599 8.301 -2.652 1.00 33.78 115 ASP A C 1
ATOM 925 O O . ASP A 1 115 ? -12.005 8.198 -3.806 1.00 33.78 115 ASP A O 1
ATOM 929 N N . ILE A 1 116 ? -12.136 7.634 -1.623 1.00 40.09 116 ILE A N 1
ATOM 930 C CA . ILE A 1 116 ? -13.540 7.221 -1.472 1.00 40.09 116 ILE A CA 1
ATOM 931 C C . ILE A 1 116 ? -14.335 7.282 -2.795 1.00 40.09 116 ILE A C 1
ATOM 933 O O . ILE A 1 116 ? -14.965 8.294 -3.104 1.00 40.09 116 ILE A O 1
ATOM 937 N N . VAL A 1 117 ? -14.392 6.183 -3.558 1.00 33.41 117 VAL A N 1
ATOM 938 C CA . VAL A 1 117 ? -15.468 6.018 -4.551 1.00 33.41 117 VAL A CA 1
ATOM 939 C C . VAL A 1 117 ? -16.741 5.662 -3.784 1.00 33.41 117 VAL A C 1
ATOM 941 O O . VAL A 1 117 ? -17.179 4.517 -3.733 1.00 33.41 117 VAL A O 1
ATOM 944 N N . LEU A 1 118 ? -17.326 6.665 -3.132 1.00 40.38 118 LEU A N 1
ATOM 945 C CA . LEU A 1 118 ? -18.751 6.694 -2.850 1.00 40.38 118 LEU A CA 1
ATOM 946 C C . LEU A 1 118 ? -19.407 7.398 -4.031 1.00 40.38 118 LEU A C 1
ATOM 948 O O . LEU A 1 118 ? -19.444 8.620 -4.077 1.00 40.38 118 LEU A O 1
ATOM 952 N N . PHE A 1 119 ? -19.986 6.628 -4.942 1.00 25.11 119 PHE A N 1
ATOM 953 C CA . PHE A 1 119 ? -21.252 7.042 -5.532 1.00 25.11 119 PHE A CA 1
ATOM 954 C C . PHE A 1 119 ? -22.193 5.848 -5.501 1.00 25.11 119 PHE A C 1
ATOM 956 O O . PHE A 1 119 ? -22.130 4.947 -6.332 1.00 25.11 119 PHE A O 1
ATOM 963 N N . GLY A 1 120 ? -23.050 5.848 -4.480 1.00 26.69 120 GLY A N 1
ATOM 964 C CA . GLY A 1 120 ? -24.319 5.150 -4.558 1.00 26.69 120 GLY A CA 1
ATOM 965 C C . GLY A 1 120 ? -25.213 5.870 -5.564 1.00 26.69 120 GLY A C 1
ATOM 966 O O . GLY A 1 120 ? -25.538 7.043 -5.377 1.00 26.69 120 GLY A O 1
ATOM 967 N N . ASN A 1 121 ? -25.532 5.189 -6.658 1.00 28.44 121 ASN A N 1
ATOM 968 C CA . ASN A 1 121 ? -26.870 4.686 -6.993 1.00 28.44 121 ASN A CA 1
ATOM 969 C C . ASN A 1 121 ? -26.771 3.815 -8.246 1.00 28.44 121 ASN A C 1
ATOM 971 O O . ASN A 1 121 ? -26.148 4.275 -9.227 1.00 28.44 121 ASN A O 1
#

Sequence (121 aa):
MFQKLENRLENIAKQDAIREAYLKTDKEFLKLGGYVELHRGPWRVHGVLSVSRSIGDAHLKDWVLAEPDTRILALTPDMEYLILASDGLWEEVRNEIALLKCLLNETLVIADILDIVLFGN

Organism: NCBI:txid112253

Secondary structure (DSSP, 8-state):
-HHHHHHHHHHHHHHHHHHHHHHHT-HHHHHTT--EEE-SSSEEETTTBS-SB-SS-GGGTTTSB-PPP-------TT--------HHHHTT--HHHHHHHHHTT-------SS-------